Protein AF-A0A4S0QCN6-F1 (afdb_monomer_lite)

Foldseek 3Di:
DWPDLDAADDEAADQDPPCVVVVQVVVVVVVCVVCCVPNNIYHYHYDYQPDADDVDDPVSRVVSVVVRVVVVVVVVVQQDWDADPVGTHGHPPHDDPDPDRD

Structure (mmCIF, N/CA/C/O backbone):
data_AF-A0A4S0QCN6-F1
#
_entry.id   AF-A0A4S0QCN6-F1
#
loop_
_atom_site.group_PDB
_atom_site.id
_atom_site.type_symbol
_atom_site.label_atom_id
_atom_site.label_alt_id
_atom_site.label_comp_id
_atom_site.label_asym_id
_atom_site.label_entity_id
_atom_site.label_seq_id
_atom_site.pdbx_PDB_ins_code
_atom_site.Cartn_x
_atom_site.Cartn_y
_atom_site.Cartn_z
_atom_site.occupancy
_atom_site.B_iso_or_equiv
_atom_site.auth_seq_id
_atom_site.auth_comp_id
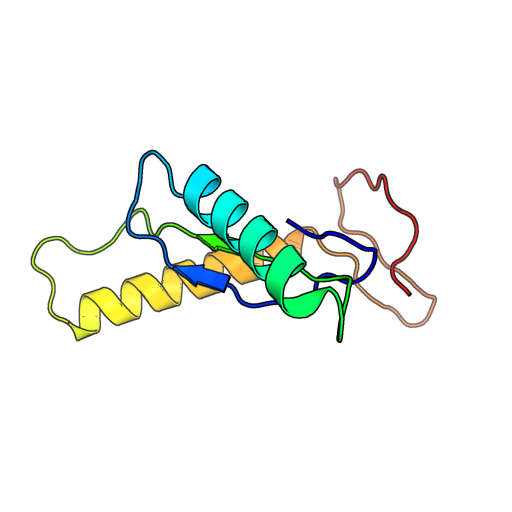_atom_site.auth_asym_id
_atom_site.auth_atom_id
_atom_site.pdbx_PDB_model_num
ATOM 1 N N . LEU A 1 1 ? -0.075 4.432 -4.315 1.00 82.81 1 LEU A N 1
ATOM 2 C CA . LEU A 1 1 ? 0.275 5.436 -5.344 1.00 82.81 1 LEU A CA 1
ATOM 3 C C . LEU A 1 1 ? 1.787 5.495 -5.440 1.00 82.81 1 LEU A C 1
ATOM 5 O O . LEU A 1 1 ? 2.410 5.757 -4.416 1.00 82.81 1 LEU A O 1
ATOM 9 N N . ARG A 1 2 ? 2.354 5.199 -6.613 1.00 86.62 2 ARG A N 1
ATOM 10 C CA . ARG A 1 2 ? 3.785 5.376 -6.903 1.00 86.62 2 ARG A CA 1
ATOM 11 C C . ARG A 1 2 ? 3.961 6.546 -7.864 1.00 86.62 2 ARG A C 1
ATOM 13 O O . ARG A 1 2 ? 3.092 6.770 -8.700 1.00 86.62 2 ARG A O 1
ATOM 20 N N . CYS A 1 3 ? 5.049 7.291 -7.715 1.00 83.38 3 CYS A N 1
ATOM 21 C CA . CYS A 1 3 ? 5.356 8.471 -8.532 1.00 83.38 3 CYS A CA 1
ATOM 22 C C . CYS A 1 3 ? 6.655 8.296 -9.335 1.00 83.38 3 CYS A C 1
ATOM 24 O O . CYS A 1 3 ? 7.281 9.270 -9.731 1.00 83.38 3 CYS A O 1
ATOM 26 N N . GLY A 1 4 ? 7.060 7.045 -9.531 1.00 83.94 4 GLY A N 1
ATOM 27 C CA . GLY A 1 4 ? 8.201 6.606 -10.320 1.00 83.94 4 GLY A CA 1
ATOM 28 C C . GLY A 1 4 ? 8.172 5.078 -10.444 1.00 83.94 4 GLY A C 1
ATOM 29 O O . GLY A 1 4 ? 7.279 4.456 -9.855 1.00 83.94 4 GLY A O 1
ATOM 30 N N . PRO A 1 5 ? 9.132 4.474 -11.168 1.00 82.06 5 PRO A N 1
ATOM 31 C CA . PRO A 1 5 ? 9.190 3.024 -11.361 1.00 82.06 5 PRO A CA 1
ATOM 32 C C . PRO A 1 5 ? 9.253 2.270 -10.027 1.00 82.06 5 PRO A C 1
ATOM 34 O O . PRO A 1 5 ? 8.479 1.354 -9.782 1.00 82.06 5 PRO A O 1
ATOM 37 N N . VAL A 1 6 ? 10.073 2.739 -9.083 1.00 82.50 6 VAL A N 1
ATOM 38 C CA . VAL A 1 6 ? 10.221 2.079 -7.779 1.00 82.50 6 VAL A CA 1
ATOM 39 C C . VAL A 1 6 ? 9.262 2.670 -6.741 1.00 82.50 6 VAL A C 1
ATOM 41 O O . VAL A 1 6 ? 9.317 3.857 -6.407 1.00 82.50 6 VAL A O 1
ATOM 44 N N . ALA A 1 7 ? 8.405 1.827 -6.160 1.00 84.81 7 ALA A N 1
ATOM 45 C CA . ALA A 1 7 ? 7.456 2.231 -5.127 1.00 84.81 7 ALA A CA 1
ATOM 46 C C . ALA A 1 7 ? 8.069 2.163 -3.712 1.00 84.81 7 ALA A C 1
ATOM 48 O O . ALA A 1 7 ? 7.891 1.181 -2.997 1.00 84.81 7 ALA A O 1
ATOM 49 N N . ARG A 1 8 ? 8.758 3.225 -3.265 1.00 85.50 8 ARG A N 1
ATOM 50 C CA . ARG A 1 8 ? 9.290 3.319 -1.886 1.00 85.50 8 ARG A CA 1
ATOM 51 C C . ARG A 1 8 ? 8.497 4.292 -1.021 1.00 85.50 8 ARG A C 1
ATOM 53 O O . ARG A 1 8 ? 8.495 5.498 -1.267 1.00 85.50 8 ARG A O 1
ATOM 60 N N . GLY A 1 9 ? 7.868 3.781 0.033 1.00 86.88 9 GLY A N 1
ATOM 61 C CA . GLY A 1 9 ? 7.309 4.610 1.096 1.00 86.88 9 GLY A CA 1
ATOM 62 C C . GLY A 1 9 ? 6.342 3.875 2.016 1.00 86.88 9 GLY A C 1
ATOM 63 O O . GLY A 1 9 ? 5.975 2.727 1.786 1.00 86.88 9 GLY A O 1
ATOM 64 N N . GLY A 1 10 ? 5.968 4.546 3.105 1.00 91.62 10 GLY A N 1
ATOM 65 C CA . GLY A 1 10 ? 5.203 3.929 4.187 1.00 91.62 10 GLY A CA 1
ATOM 66 C C . GLY A 1 10 ? 3.719 3.715 3.875 1.00 91.62 10 GLY A C 1
ATOM 67 O O . GLY A 1 10 ? 3.115 4.428 3.066 1.00 91.62 10 GLY A O 1
ATOM 68 N N . LEU A 1 11 ? 3.120 2.779 4.609 1.00 95.19 11 LEU A N 1
ATOM 69 C CA . LEU A 1 11 ? 1.686 2.504 4.602 1.00 95.19 11 LEU A CA 1
ATOM 70 C C . LEU A 1 11 ? 0.975 3.253 5.734 1.00 95.19 11 LEU A C 1
ATOM 72 O O . LEU A 1 11 ? 1.492 3.373 6.842 1.00 95.19 11 LEU A O 1
ATOM 76 N N . ARG A 1 12 ? -0.225 3.760 5.445 1.00 96.31 12 ARG A N 1
ATOM 77 C CA . ARG A 1 12 ? -1.113 4.408 6.416 1.00 96.31 12 ARG A CA 1
ATOM 78 C C . ARG A 1 12 ? -2.267 3.472 6.777 1.00 96.31 12 ARG A C 1
ATOM 80 O O . ARG A 1 12 ? -3.071 3.140 5.913 1.00 96.31 12 ARG A O 1
ATOM 87 N N . TRP A 1 13 ? -2.389 3.102 8.048 1.00 96.31 13 TRP A N 1
ATOM 88 C CA . TRP A 1 13 ? -3.672 2.646 8.590 1.00 96.31 13 TRP A CA 1
ATOM 89 C C . TRP A 1 13 ? -4.573 3.877 8.721 1.00 96.31 13 TRP A C 1
ATOM 91 O O . TRP A 1 13 ? -4.234 4.794 9.470 1.00 96.31 13 TRP A O 1
ATOM 101 N N . SER A 1 14 ? -5.675 3.907 7.971 1.00 96.12 14 SER A N 1
ATOM 102 C CA . SER A 1 14 ? -6.723 4.930 8.056 1.00 96.12 14 SER A CA 1
ATOM 103 C C . SER A 1 14 ? -7.915 4.451 8.889 1.00 96.12 14 SER A C 1
ATOM 105 O O . SER A 1 14 ? -8.314 3.290 8.803 1.00 96.12 14 SER A O 1
ATOM 107 N N . ASP A 1 15 ? -8.502 5.350 9.666 1.00 93.25 15 ASP A N 1
ATOM 108 C CA . ASP A 1 15 ? -9.791 5.207 10.353 1.00 93.25 15 ASP A CA 1
ATOM 109 C C . ASP A 1 15 ? -10.951 5.834 9.554 1.00 93.25 15 ASP A C 1
ATOM 111 O O . ASP A 1 15 ? -12.120 5.691 9.919 1.00 93.25 15 ASP A O 1
ATOM 115 N N . ARG A 1 16 ? -10.657 6.473 8.414 1.00 94.19 16 ARG A N 1
ATOM 116 C CA . ARG A 1 16 ? -11.629 7.234 7.627 1.00 94.19 16 ARG A CA 1
ATOM 117 C C . ARG A 1 16 ? -12.280 6.384 6.535 1.00 94.19 16 ARG A C 1
ATOM 119 O O . ARG A 1 16 ? -11.869 6.387 5.374 1.00 94.19 16 ARG A O 1
ATOM 126 N N . ALA A 1 17 ? -13.330 5.652 6.897 1.00 91.88 17 ALA A N 1
ATOM 127 C CA . ALA A 1 17 ? -13.997 4.695 6.006 1.00 91.88 17 ALA A CA 1
ATOM 128 C C . ALA A 1 17 ? -14.402 5.277 4.633 1.00 91.88 17 ALA A C 1
ATOM 130 O O . ALA A 1 17 ? -14.271 4.605 3.608 1.00 91.88 17 ALA A O 1
ATOM 131 N N . GLN A 1 18 ? -14.894 6.521 4.615 1.00 93.31 18 GLN A N 1
ATOM 132 C CA . GLN A 1 18 ? -15.479 7.156 3.430 1.00 93.31 18 GLN A CA 1
ATOM 133 C C . GLN A 1 18 ? -14.441 7.825 2.517 1.00 93.31 18 GLN A C 1
ATOM 135 O O . GLN A 1 18 ? -14.667 7.913 1.311 1.00 93.31 18 GLN A O 1
ATOM 140 N N . ASP A 1 19 ? -13.299 8.267 3.047 1.00 94.62 19 ASP A N 1
ATOM 141 C CA . ASP A 1 19 ? -12.361 9.115 2.304 1.00 94.62 19 ASP A CA 1
ATOM 142 C C . ASP A 1 19 ? -10.870 8.793 2.535 1.00 94.62 19 ASP A C 1
ATOM 144 O O . ASP A 1 19 ? -10.004 9.575 2.134 1.00 94.62 19 ASP A O 1
ATOM 148 N N . TYR A 1 20 ? -10.539 7.602 3.056 1.00 94.31 20 TYR A N 1
ATOM 149 C CA . TYR A 1 20 ? -9.149 7.125 3.181 1.00 94.31 20 TYR A CA 1
ATOM 150 C C . TYR A 1 20 ? -8.347 7.248 1.873 1.00 94.31 20 TYR A C 1
ATOM 152 O O . TYR A 1 20 ? -7.137 7.465 1.892 1.00 94.31 20 TYR A O 1
ATOM 160 N N . ARG A 1 21 ? -9.003 7.141 0.708 1.00 93.56 21 ARG A N 1
ATOM 161 C CA . ARG A 1 21 ? -8.354 7.326 -0.602 1.00 93.56 21 ARG A CA 1
ATOM 162 C C . ARG A 1 21 ? -7.841 8.754 -0.786 1.00 93.56 21 ARG A C 1
ATOM 164 O O . ARG A 1 21 ? -6.710 8.942 -1.233 1.00 93.56 21 ARG A O 1
ATOM 171 N N . THR A 1 22 ? -8.648 9.744 -0.413 1.00 95.19 22 THR A N 1
ATOM 172 C CA . THR A 1 22 ? -8.288 11.165 -0.472 1.00 95.19 22 THR A CA 1
ATOM 173 C C . THR A 1 22 ? -7.223 11.498 0.569 1.00 95.19 22 THR A C 1
ATOM 175 O O . THR A 1 22 ? -6.294 12.241 0.259 1.00 95.19 22 THR A O 1
ATOM 178 N N . GLU A 1 23 ? -7.283 10.893 1.763 1.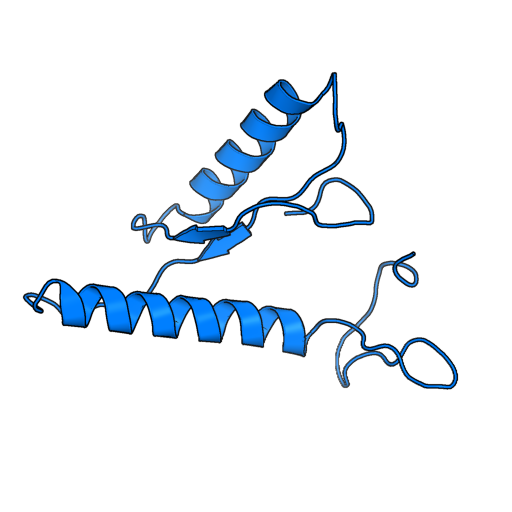00 95.25 23 GLU A N 1
ATOM 179 C CA . GLU A 1 23 ? -6.215 10.996 2.770 1.00 95.25 23 GLU A CA 1
ATOM 180 C C . GLU A 1 23 ? -4.873 10.511 2.198 1.00 95.25 23 GLU A C 1
ATOM 182 O O . GLU A 1 23 ? -3.890 11.252 2.199 1.00 95.25 23 GLU A O 1
ATOM 187 N N . VAL A 1 24 ? -4.826 9.290 1.653 1.00 94.88 24 VAL A N 1
ATOM 188 C CA . VAL A 1 24 ? -3.596 8.706 1.091 1.00 94.88 24 VAL A CA 1
ATOM 189 C C . VAL A 1 24 ? -3.072 9.530 -0.090 1.00 94.88 24 VAL A C 1
ATOM 191 O O . VAL A 1 24 ? -1.859 9.725 -0.209 1.00 94.88 24 VAL A O 1
ATOM 194 N N . LEU A 1 25 ? -3.963 10.063 -0.933 1.00 93.56 25 LEU A N 1
ATOM 195 C CA . LEU A 1 25 ? -3.592 10.975 -2.016 1.00 93.56 25 LEU A CA 1
ATOM 196 C C . LEU A 1 25 ? -3.001 12.294 -1.487 1.00 93.56 25 LEU A C 1
ATOM 198 O O . LEU A 1 25 ? -2.005 12.784 -2.016 1.00 93.56 25 LEU A O 1
ATOM 202 N N . GLY A 1 26 ? -3.579 12.872 -0.434 1.00 92.81 26 GLY A N 1
ATOM 203 C CA . GLY A 1 26 ? -3.029 14.062 0.216 1.00 92.81 26 GLY A CA 1
ATOM 204 C C . GLY A 1 26 ? -1.638 13.802 0.797 1.00 92.81 26 GLY A C 1
ATOM 205 O O . GLY A 1 26 ? -0.722 14.603 0.606 1.00 92.81 26 GLY A O 1
ATOM 206 N N . LEU A 1 27 ? -1.450 12.640 1.430 1.00 91.50 27 LEU A N 1
ATOM 207 C CA . LEU A 1 27 ? -0.167 12.229 1.999 1.00 91.50 27 LEU A CA 1
ATOM 208 C C . LEU A 1 27 ? 0.919 12.065 0.933 1.00 91.50 27 LEU A C 1
ATOM 210 O O . LEU A 1 27 ? 2.042 12.514 1.158 1.00 91.50 27 LEU A O 1
ATOM 214 N N . VAL A 1 28 ? 0.609 11.461 -0.223 1.00 90.38 28 VAL A N 1
ATOM 215 C CA . VAL A 1 28 ? 1.613 11.330 -1.293 1.00 90.38 28 VAL A CA 1
ATOM 216 C C . VAL A 1 28 ? 2.004 12.694 -1.862 1.00 90.38 28 VAL A C 1
ATOM 218 O O . VAL A 1 28 ? 3.193 12.951 -2.023 1.00 90.38 28 VAL A O 1
ATOM 221 N N . LYS A 1 29 ? 1.042 13.608 -2.067 1.00 88.94 29 LYS A N 1
ATOM 222 C CA . LYS A 1 29 ? 1.317 14.972 -2.555 1.00 88.94 29 LYS A CA 1
ATOM 223 C C . LYS A 1 29 ? 2.195 15.758 -1.582 1.00 88.94 29 LYS A C 1
ATOM 225 O O . LYS A 1 29 ? 3.175 16.376 -1.987 1.00 88.94 29 LYS A O 1
ATOM 230 N N . ALA A 1 30 ? 1.885 15.696 -0.288 1.00 87.75 30 ALA A N 1
ATOM 231 C CA . ALA A 1 30 ? 2.692 16.353 0.735 1.00 87.75 30 ALA A CA 1
ATOM 232 C C . ALA A 1 30 ? 4.115 15.773 0.802 1.00 87.75 30 ALA A C 1
ATOM 234 O O . ALA A 1 30 ? 5.080 16.517 0.965 1.00 87.75 30 ALA A O 1
ATOM 235 N N . GLN A 1 31 ? 4.256 14.452 0.658 1.00 83.31 31 GLN A N 1
ATOM 236 C CA . GLN A 1 31 ? 5.560 13.791 0.655 1.00 83.31 31 GLN A CA 1
ATOM 237 C C . GLN A 1 31 ? 6.398 14.175 -0.570 1.00 83.31 31 GLN A C 1
ATOM 239 O O . GLN A 1 31 ? 7.598 14.384 -0.423 1.00 83.31 31 GLN A O 1
ATOM 244 N N . GLN A 1 32 ? 5.781 14.330 -1.746 1.00 82.62 32 GLN A N 1
ATOM 245 C CA . GLN A 1 32 ? 6.470 14.812 -2.947 1.00 82.62 32 GLN A CA 1
ATOM 246 C C . GLN A 1 32 ? 7.066 16.204 -2.739 1.00 82.62 32 GLN A C 1
ATOM 248 O O . GLN A 1 32 ? 8.242 16.401 -3.015 1.00 82.62 32 GLN A O 1
ATOM 253 N N . VAL A 1 33 ? 6.287 17.147 -2.196 1.00 83.62 33 VAL A N 1
ATOM 254 C CA . VAL A 1 33 ? 6.774 18.513 -1.931 1.00 83.62 33 VAL A CA 1
ATOM 255 C C . VAL A 1 33 ? 7.926 18.498 -0.925 1.00 83.62 33 VAL A C 1
ATOM 257 O O . VAL A 1 33 ? 8.933 19.166 -1.133 1.00 83.62 33 VAL A O 1
ATOM 260 N N . LYS A 1 34 ? 7.809 17.705 0.148 1.00 81.06 34 LYS A N 1
ATOM 261 C CA . LYS A 1 34 ? 8.839 17.623 1.197 1.00 81.06 34 LYS A CA 1
ATOM 262 C C . LYS A 1 34 ? 10.140 16.991 0.712 1.00 81.06 34 LYS A C 1
ATOM 264 O O . LYS A 1 34 ? 11.214 17.455 1.075 1.00 81.06 34 LYS A O 1
ATOM 269 N N . ASN A 1 35 ? 10.045 15.935 -0.089 1.00 72.88 35 ASN A N 1
ATOM 270 C CA . ASN A 1 35 ? 11.206 15.153 -0.501 1.00 72.88 35 ASN A CA 1
ATOM 271 C C . ASN A 1 35 ? 11.792 15.606 -1.843 1.00 72.88 35 ASN A C 1
ATOM 273 O O . ASN A 1 35 ? 12.807 15.047 -2.250 1.00 72.88 35 ASN A O 1
ATOM 277 N N . ALA A 1 36 ? 11.196 16.604 -2.509 1.00 73.06 36 ALA A N 1
ATOM 278 C CA . ALA A 1 36 ? 11.569 17.054 -3.853 1.00 73.06 36 ALA A CA 1
ATOM 279 C C . ALA A 1 36 ? 13.075 17.315 -4.024 1.00 73.06 36 ALA A C 1
ATOM 281 O O . ALA A 1 36 ? 13.627 17.036 -5.083 1.00 73.06 36 ALA A O 1
ATOM 282 N N . VAL A 1 37 ? 13.739 17.810 -2.976 1.00 70.94 37 VAL A N 1
ATOM 283 C CA . VAL A 1 37 ? 15.166 18.167 -3.001 1.00 70.94 37 VAL A CA 1
ATOM 284 C C . VAL A 1 37 ? 16.093 16.966 -2.744 1.00 70.94 37 VAL A C 1
ATOM 286 O O . VAL A 1 37 ? 17.257 17.014 -3.117 1.00 70.94 37 VAL A O 1
ATOM 289 N N . ILE A 1 38 ? 15.606 15.882 -2.123 1.00 71.00 38 ILE A N 1
ATOM 290 C CA . ILE A 1 38 ? 16.453 14.769 -1.640 1.00 71.00 38 ILE A CA 1
ATOM 291 C C . ILE A 1 38 ? 16.145 13.457 -2.371 1.00 71.00 38 ILE A C 1
ATOM 293 O O . ILE A 1 38 ? 17.048 12.787 -2.859 1.00 71.00 38 ILE A O 1
ATOM 297 N N . VAL A 1 39 ? 14.870 13.070 -2.445 1.00 66.75 39 VAL A N 1
ATOM 298 C CA . VAL A 1 39 ? 14.417 11.846 -3.119 1.00 66.75 39 VAL A CA 1
ATOM 299 C C . VAL A 1 39 ? 13.123 12.183 -3.868 1.00 66.75 39 VAL A C 1
ATOM 301 O O . VAL A 1 39 ? 12.039 12.106 -3.283 1.00 66.75 39 VAL A O 1
ATOM 304 N N . PRO A 1 40 ? 13.212 12.588 -5.148 1.00 64.62 40 PRO A N 1
ATOM 305 C CA . PRO A 1 40 ? 12.088 13.187 -5.873 1.00 64.62 40 PRO A CA 1
ATOM 306 C C . PRO A 1 40 ? 10.967 12.187 -6.187 1.00 64.62 40 PRO A C 1
ATOM 308 O O . PRO A 1 40 ? 9.831 12.583 -6.445 1.00 64.62 40 PRO A O 1
ATOM 311 N N . VAL A 1 41 ? 11.265 10.886 -6.139 1.00 76.06 41 VAL A N 1
ATOM 312 C CA . VAL A 1 41 ? 10.325 9.807 -6.451 1.00 76.06 41 VAL A CA 1
ATOM 313 C C . VAL A 1 41 ? 10.056 8.946 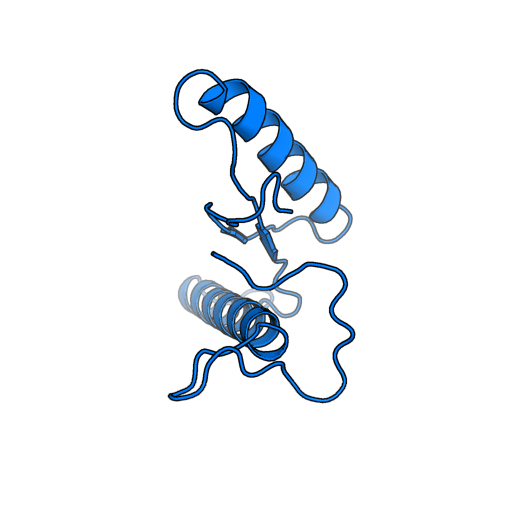-5.220 1.00 76.06 41 VAL A C 1
ATOM 315 O O . VAL A 1 41 ? 10.964 8.535 -4.503 1.00 76.06 41 VAL A O 1
ATOM 318 N N . GLY A 1 42 ? 8.782 8.661 -4.965 1.00 82.94 42 GLY A N 1
ATOM 319 C CA . GLY A 1 42 ? 8.366 7.846 -3.833 1.00 82.94 42 GLY A CA 1
ATOM 320 C C . GL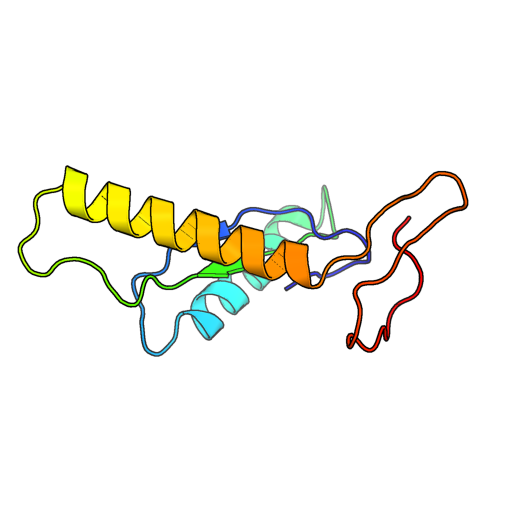Y A 1 42 ? 6.973 7.271 -4.022 1.00 82.94 42 GLY A C 1
ATOM 321 O O . GLY A 1 42 ? 6.342 7.417 -5.073 1.00 82.94 42 GLY A O 1
ATOM 322 N N . ALA A 1 43 ? 6.491 6.608 -2.980 1.00 89.94 43 ALA A N 1
ATOM 323 C CA . ALA A 1 43 ? 5.159 6.041 -2.941 1.00 89.94 43 ALA A CA 1
ATOM 324 C C . ALA A 1 43 ? 4.476 6.275 -1.594 1.00 89.94 43 ALA A C 1
ATOM 326 O O . ALA A 1 43 ? 5.112 6.455 -0.556 1.00 89.94 43 ALA A O 1
ATOM 327 N N . LYS A 1 44 ? 3.147 6.222 -1.616 1.00 93.75 44 LYS A N 1
ATOM 328 C CA . LYS A 1 44 ? 2.321 6.125 -0.415 1.00 93.75 44 LYS A CA 1
ATOM 329 C C . LYS A 1 44 ? 1.204 5.125 -0.650 1.00 93.75 44 LYS A C 1
ATOM 331 O O . LYS A 1 44 ? 0.541 5.154 -1.692 1.00 93.75 44 LYS A O 1
ATOM 336 N N . GLY A 1 45 ? 0.989 4.251 0.321 1.00 94.56 45 GLY A N 1
ATOM 337 C CA . GLY A 1 45 ? -0.176 3.378 0.367 1.00 94.56 45 GLY A CA 1
ATOM 338 C C . GLY A 1 45 ? -0.969 3.598 1.645 1.00 94.56 45 GLY A C 1
ATOM 339 O O . GLY A 1 45 ? -0.517 4.269 2.576 1.00 94.56 45 GLY A O 1
ATOM 340 N N . GLY A 1 46 ? -2.151 3.007 1.699 1.00 95.62 46 GLY A N 1
ATOM 341 C CA . GLY A 1 46 ? -2.942 2.987 2.912 1.00 95.62 46 GLY A CA 1
ATOM 342 C C . GLY A 1 46 ? -4.090 2.004 2.822 1.00 95.62 46 GLY A C 1
ATOM 343 O O . GLY A 1 46 ? -4.542 1.656 1.732 1.00 95.62 46 GLY A O 1
ATOM 344 N N . PHE A 1 47 ? -4.526 1.552 3.986 1.00 96.62 47 PHE A N 1
ATOM 345 C CA . PHE A 1 47 ? -5.573 0.559 4.149 1.00 96.62 47 PHE A CA 1
ATOM 346 C C . PHE A 1 47 ? -6.530 0.995 5.256 1.00 96.62 47 PHE A C 1
ATOM 348 O O . PHE A 1 47 ? -6.154 1.722 6.176 1.00 96.62 47 PHE A O 1
ATOM 355 N N . TYR A 1 48 ? -7.770 0.531 5.154 1.00 96.31 48 TYR A N 1
ATOM 356 C CA . TYR A 1 48 ? -8.819 0.747 6.141 1.00 96.31 48 TYR A CA 1
ATOM 357 C C . TYR A 1 48 ? -9.306 -0.622 6.643 1.00 96.31 48 TYR A C 1
ATOM 359 O O . TYR A 1 48 ? -9.872 -1.391 5.852 1.00 96.31 48 TYR A O 1
ATOM 367 N N . PRO A 1 49 ? -9.077 -0.976 7.920 1.00 95.81 49 PRO A N 1
ATOM 368 C CA . PRO A 1 49 ? -9.587 -2.218 8.493 1.00 95.81 49 PRO A CA 1
ATOM 369 C C . PRO A 1 49 ? -11.113 -2.195 8.622 1.00 95.81 49 PRO A C 1
ATOM 371 O O . PRO A 1 49 ? -11.676 -1.522 9.478 1.00 95.81 49 PRO A O 1
ATOM 374 N N . LYS A 1 50 ? -11.801 -2.975 7.783 1.00 92.44 50 LYS A N 1
ATOM 375 C CA . LYS A 1 50 ? -13.275 -3.006 7.733 1.00 92.44 50 LYS A CA 1
ATOM 376 C C . LYS A 1 50 ? -13.948 -3.754 8.890 1.00 92.44 50 LYS A C 1
ATOM 378 O O . LYS A 1 50 ? -15.162 -3.678 9.023 1.00 92.44 50 LYS A O 1
ATOM 383 N N . ARG A 1 51 ? -13.195 -4.547 9.658 1.00 92.12 51 ARG A N 1
ATOM 384 C CA . ARG A 1 51 ? -13.720 -5.482 10.671 1.00 92.12 51 ARG A CA 1
ATOM 385 C C . ARG A 1 51 ? -13.015 -5.309 12.016 1.00 92.12 51 ARG A C 1
ATOM 387 O O . ARG A 1 51 ? -12.536 -6.280 12.592 1.00 92.12 51 ARG A O 1
ATOM 394 N N . LEU A 1 52 ? -12.886 -4.068 12.480 1.00 94.06 52 LEU A N 1
ATOM 395 C CA . LEU A 1 52 ? -12.398 -3.821 13.837 1.00 94.06 52 LEU A CA 1
ATOM 396 C C . LEU A 1 52 ? -13.474 -4.221 14.861 1.00 94.06 52 LEU A C 1
ATOM 398 O O . LEU A 1 52 ? -14.658 -3.983 14.609 1.00 94.06 52 LEU A O 1
ATOM 402 N N . PRO A 1 53 ? -13.090 -4.824 15.999 1.00 93.81 53 PRO A N 1
ATOM 403 C CA . PRO A 1 53 ? -14.037 -5.201 17.039 1.00 93.81 53 PRO A CA 1
ATOM 404 C C . PRO A 1 53 ? -14.647 -3.955 17.697 1.00 93.81 53 PRO A C 1
ATOM 406 O O . PRO A 1 53 ? -13.929 -3.062 18.148 1.00 93.81 53 PRO A O 1
ATOM 409 N N . VAL A 1 54 ? -15.979 -3.900 17.777 1.00 91.88 54 VAL A N 1
ATOM 410 C CA . VAL A 1 54 ? -16.702 -2.833 18.487 1.00 91.88 54 VAL A CA 1
ATOM 411 C C . VAL A 1 54 ? -16.607 -3.095 19.989 1.00 91.88 54 VAL A C 1
ATOM 413 O O . VAL A 1 54 ? -16.962 -4.178 20.444 1.00 91.88 54 VAL A O 1
ATOM 416 N N . GLY A 1 55 ? -16.106 -2.124 20.756 1.00 90.25 55 GLY A N 1
ATOM 417 C CA . GLY A 1 55 ? -15.916 -2.275 22.206 1.00 90.25 55 GLY A CA 1
ATOM 418 C C . GLY A 1 55 ? -14.827 -3.281 22.604 1.00 90.25 55 GLY A C 1
ATOM 419 O O . GLY A 1 55 ? -14.775 -3.694 23.759 1.00 90.25 55 GLY A O 1
ATOM 420 N N . GLY A 1 56 ? -13.972 -3.695 21.662 1.00 90.12 56 GLY A N 1
ATOM 421 C CA . GLY A 1 56 ? -12.858 -4.600 21.937 1.00 90.12 56 GLY A CA 1
ATOM 422 C C . GLY A 1 56 ? -11.777 -3.958 22.810 1.00 90.12 56 GLY A C 1
ATOM 423 O O . GLY A 1 56 ? -11.631 -2.735 22.853 1.00 90.12 56 GLY A O 1
ATOM 424 N N . SER A 1 57 ? -10.979 -4.796 23.476 1.00 96.44 57 SER A N 1
ATOM 425 C CA . SER A 1 57 ? -9.776 -4.331 24.169 1.00 96.44 57 SER A CA 1
ATOM 426 C C . SER A 1 57 ? -8.787 -3.698 23.183 1.00 96.44 57 SER A C 1
ATOM 428 O O . SER A 1 57 ? -8.823 -3.950 21.974 1.00 96.44 57 SER A O 1
ATOM 430 N N . ARG A 1 58 ? -7.856 -2.891 23.704 1.00 94.81 58 ARG A N 1
ATOM 431 C CA . ARG A 1 58 ? -6.777 -2.298 22.900 1.00 94.81 58 ARG A CA 1
ATOM 432 C C . ARG A 1 58 ? -6.007 -3.360 22.106 1.00 94.81 58 ARG A C 1
ATOM 434 O O . ARG A 1 58 ? -5.715 -3.139 20.932 1.00 94.81 58 ARG A O 1
ATOM 441 N N . ASP A 1 59 ? -5.734 -4.501 22.729 1.00 96.94 59 ASP A N 1
ATOM 442 C CA . ASP A 1 59 ? -5.002 -5.603 22.103 1.00 96.94 59 ASP A CA 1
ATOM 443 C C . ASP A 1 59 ? -5.812 -6.244 20.973 1.00 96.94 59 ASP A C 1
ATOM 445 O O . ASP A 1 59 ? -5.281 -6.451 19.885 1.00 96.94 59 ASP A O 1
ATOM 449 N N . ALA A 1 60 ? -7.121 -6.446 21.170 1.00 96.75 60 ALA A N 1
ATOM 450 C CA . ALA A 1 60 ? -8.004 -6.982 20.134 1.00 96.75 60 ALA A CA 1
ATOM 451 C C . ALA A 1 60 ? -8.090 -6.055 18.906 1.00 96.75 60 ALA A C 1
ATOM 453 O O . ALA A 1 60 ? -8.099 -6.515 17.762 1.00 96.75 60 ALA A O 1
ATOM 454 N N . ILE A 1 61 ? -8.117 -4.734 19.120 1.00 95.88 61 ILE A N 1
ATOM 455 C CA . ILE A 1 61 ? -8.079 -3.747 18.030 1.00 95.88 61 ILE A CA 1
ATOM 456 C C . ILE A 1 61 ? -6.739 -3.821 17.288 1.00 95.88 61 ILE A C 1
ATOM 458 O O . ILE A 1 61 ? -6.712 -3.808 16.054 1.00 95.88 61 ILE A O 1
ATOM 462 N N . PHE A 1 62 ? -5.627 -3.908 18.023 1.00 95.25 62 PHE A N 1
ATOM 463 C CA . PHE A 1 62 ? -4.289 -3.975 17.439 1.00 95.25 62 PHE A CA 1
ATOM 464 C C . PHE A 1 62 ? -4.075 -5.256 16.622 1.00 95.25 62 PHE A C 1
ATOM 466 O O . PHE A 1 62 ? -3.528 -5.205 15.517 1.00 95.25 62 PHE A O 1
ATOM 473 N N . GLU A 1 63 ? -4.558 -6.394 17.116 1.00 96.69 63 GLU A N 1
ATOM 474 C CA . GLU A 1 63 ? -4.505 -7.673 16.411 1.00 96.69 63 GLU A CA 1
ATOM 475 C C . GLU A 1 63 ? -5.329 -7.637 15.118 1.00 96.69 63 GLU A C 1
ATOM 477 O O . GLU A 1 63 ? -4.820 -7.977 14.046 1.00 96.69 63 GLU A O 1
ATOM 482 N N . ALA A 1 64 ? -6.570 -7.140 15.178 1.00 96.38 64 ALA A N 1
ATOM 483 C CA . ALA A 1 64 ? -7.423 -6.994 13.999 1.00 96.38 64 ALA A CA 1
ATOM 484 C C . ALA A 1 64 ? -6.793 -6.064 12.947 1.00 96.38 64 ALA A C 1
ATOM 486 O O . ALA A 1 64 ? -6.820 -6.353 11.748 1.00 96.38 64 ALA A O 1
ATOM 487 N N . GLY A 1 65 ? -6.166 -4.973 13.388 1.00 96.25 65 GLY A N 1
ATOM 488 C CA . GLY A 1 65 ? -5.403 -4.081 12.520 1.00 96.25 65 GLY A CA 1
ATOM 489 C C . GLY A 1 65 ? -4.175 -4.732 11.893 1.00 96.25 65 GLY A C 1
ATOM 490 O O . GLY A 1 65 ? -3.933 -4.573 10.697 1.00 96.25 65 GLY A O 1
ATOM 491 N N . THR A 1 66 ? -3.432 -5.514 12.674 1.00 96.44 66 THR A N 1
ATOM 492 C CA . THR A 1 66 ? -2.274 -6.285 12.203 1.00 96.44 66 THR A CA 1
ATOM 493 C C . THR A 1 66 ? -2.699 -7.324 11.167 1.00 96.44 66 THR A C 1
ATOM 495 O O . THR A 1 66 ? -2.041 -7.484 10.139 1.00 96.44 66 THR A O 1
ATOM 498 N N . SER A 1 67 ? -3.828 -7.997 11.389 1.00 97.31 67 SER A N 1
ATOM 499 C CA . SER A 1 67 ? -4.421 -8.926 10.425 1.00 97.31 67 SER A CA 1
ATOM 500 C C . SER A 1 67 ? -4.824 -8.212 9.130 1.00 97.31 67 SER A C 1
ATOM 502 O O . SER A 1 67 ? -4.469 -8.652 8.035 1.00 97.31 67 SER A O 1
ATOM 504 N N . ALA A 1 68 ? -5.474 -7.048 9.232 1.00 97.19 68 ALA A N 1
ATOM 505 C CA . ALA A 1 68 ? -5.815 -6.231 8.070 1.00 97.19 68 ALA A CA 1
ATOM 506 C C . ALA A 1 68 ? -4.570 -5.759 7.297 1.00 97.19 68 ALA A C 1
ATOM 508 O O . ALA A 1 68 ? -4.575 -5.791 6.067 1.00 97.19 68 ALA A O 1
ATOM 509 N N . TYR A 1 69 ? -3.498 -5.379 7.999 1.00 97.00 69 TYR A N 1
ATOM 510 C CA . TYR A 1 69 ? -2.213 -5.029 7.396 1.00 97.00 69 TYR A CA 1
ATOM 511 C C . TYR A 1 69 ? -1.608 -6.205 6.624 1.00 97.00 69 TYR A C 1
ATOM 513 O O . TYR A 1 69 ? -1.257 -6.051 5.454 1.00 97.00 69 TYR A O 1
ATOM 521 N N . LYS A 1 70 ? -1.531 -7.388 7.249 1.00 97.31 70 LYS A N 1
ATOM 522 C CA . LYS A 1 70 ? -1.021 -8.609 6.609 1.00 97.31 70 LYS A CA 1
ATOM 523 C C . LYS A 1 70 ? -1.815 -8.930 5.348 1.00 97.31 70 LYS A C 1
ATOM 525 O O . LYS A 1 70 ? -1.223 -9.057 4.285 1.00 97.31 70 LYS A O 1
ATOM 530 N N . ASN A 1 71 ? -3.145 -8.944 5.438 1.00 97.00 71 ASN A N 1
ATOM 531 C CA . ASN A 1 71 ? -4.013 -9.191 4.287 1.00 97.00 71 ASN A CA 1
ATOM 532 C C . ASN A 1 71 ? -3.805 -8.164 3.170 1.00 97.00 71 ASN A C 1
ATOM 534 O O . ASN A 1 71 ? -3.757 -8.534 1.999 1.00 97.00 71 ASN A O 1
ATOM 538 N N . TYR A 1 72 ? -3.657 -6.882 3.514 1.00 96.19 72 TYR A N 1
ATOM 539 C CA . TYR A 1 72 ? -3.394 -5.831 2.537 1.00 96.19 72 TYR A CA 1
ATOM 540 C C . TYR A 1 72 ? -2.060 -6.054 1.811 1.00 96.19 72 TYR A C 1
ATOM 542 O O . TYR A 1 72 ? -2.034 -6.050 0.583 1.00 96.19 72 TYR A O 1
ATOM 550 N N . VAL A 1 73 ? -0.971 -6.310 2.543 1.00 95.75 73 VAL A N 1
ATOM 551 C CA . VAL A 1 73 ? 0.350 -6.568 1.944 1.00 95.75 73 VAL A CA 1
ATOM 552 C C . VAL A 1 73 ? 0.343 -7.854 1.118 1.00 95.75 73 VAL A C 1
ATOM 554 O O . VAL A 1 73 ? 0.800 -7.836 -0.020 1.00 95.75 73 VAL A O 1
ATOM 557 N N . SER A 1 74 ? -0.237 -8.943 1.627 1.00 96.56 74 SER A N 1
ATOM 558 C CA . SER A 1 74 ? -0.380 -10.198 0.878 1.00 96.56 74 SER A CA 1
ATOM 559 C C . SER A 1 74 ? -1.180 -10.010 -0.413 1.00 96.56 74 SER A C 1
ATOM 561 O O . SER A 1 74 ? -0.813 -10.567 -1.442 1.00 96.56 74 SER A O 1
ATOM 563 N N . SER A 1 75 ? -2.224 -9.177 -0.390 1.00 95.12 75 SER A N 1
ATOM 564 C CA . SER A 1 75 ? -2.999 -8.847 -1.592 1.00 95.12 75 SER A CA 1
ATOM 565 C C . SER A 1 75 ? -2.158 -8.086 -2.618 1.00 95.12 75 SER A C 1
ATOM 567 O O . SER A 1 75 ? -2.243 -8.386 -3.804 1.00 95.12 75 SER A O 1
ATOM 569 N N . LEU A 1 76 ? -1.314 -7.141 -2.186 1.00 93.56 76 LEU A N 1
ATOM 570 C CA . LEU A 1 76 ? -0.390 -6.447 -3.091 1.00 93.56 76 LEU A CA 1
ATOM 571 C C . LEU A 1 76 ? 0.623 -7.419 -3.711 1.00 93.56 76 LEU A C 1
ATOM 573 O O . LEU A 1 76 ? 0.835 -7.394 -4.919 1.00 93.56 76 LEU A O 1
ATOM 577 N N . LEU A 1 77 ? 1.202 -8.310 -2.903 1.00 92.81 77 LEU A N 1
ATOM 578 C CA . LEU A 1 77 ? 2.162 -9.308 -3.383 1.00 92.81 77 LEU A CA 1
ATOM 579 C C . LEU A 1 77 ? 1.533 -10.314 -4.353 1.00 92.81 77 LEU A C 1
ATOM 581 O O . LEU A 1 77 ? 2.198 -10.745 -5.284 1.00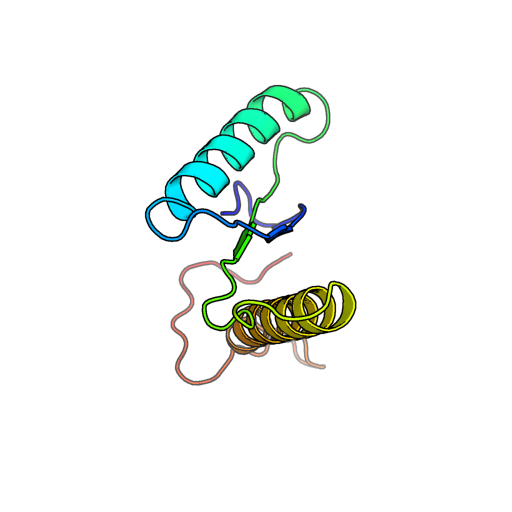 92.81 77 LEU A O 1
ATOM 585 N N . SER A 1 78 ? 0.248 -10.644 -4.188 1.00 94.25 78 SER A N 1
ATOM 586 C CA . SER A 1 78 ? -0.452 -11.580 -5.082 1.00 94.25 78 SER A CA 1
ATOM 587 C C . SER A 1 78 ? -0.576 -11.092 -6.531 1.00 94.25 78 SER A C 1
ATOM 589 O O . SER A 1 78 ? -0.810 -11.895 -7.429 1.00 94.25 78 SER A O 1
ATOM 591 N N . ILE A 1 79 ? -0.415 -9.784 -6.752 1.00 92.12 79 ILE A N 1
ATOM 592 C CA . ILE A 1 79 ? -0.468 -9.137 -8.070 1.00 92.12 79 ILE A CA 1
ATOM 593 C C . ILE A 1 79 ? 0.880 -8.527 -8.480 1.00 92.12 79 ILE A C 1
ATOM 595 O O . ILE A 1 79 ? 0.928 -7.759 -9.435 1.00 92.12 79 ILE A O 1
ATOM 599 N N . THR A 1 80 ? 1.953 -8.825 -7.743 1.00 91.50 80 THR A N 1
ATOM 600 C CA . THR A 1 80 ? 3.311 -8.358 -8.046 1.00 91.50 80 THR A CA 1
ATOM 601 C C . THR A 1 80 ? 4.073 -9.462 -8.772 1.00 91.50 80 THR A C 1
ATOM 603 O O . THR A 1 80 ? 3.913 -10.641 -8.453 1.00 91.50 80 THR A O 1
ATOM 606 N N . ASP A 1 81 ? 4.890 -9.077 -9.750 1.00 92.81 81 ASP A N 1
ATOM 607 C CA . ASP A 1 81 ? 5.777 -10.007 -10.444 1.00 92.81 81 ASP A CA 1
ATOM 608 C C . ASP A 1 81 ? 6.809 -10.601 -9.468 1.00 92.81 81 ASP A C 1
ATOM 610 O O . ASP A 1 81 ? 7.223 -9.962 -8.499 1.00 92.81 81 ASP A O 1
ATOM 614 N N . ASN A 1 82 ? 7.231 -11.838 -9.712 1.00 92.69 82 ASN A N 1
ATOM 615 C CA . ASN A 1 82 ? 8.291 -12.501 -8.956 1.00 92.69 82 ASN A CA 1
ATOM 616 C C . ASN A 1 82 ? 9.571 -12.607 -9.802 1.00 92.69 82 ASN A C 1
ATOM 618 O O . ASN A 1 82 ? 9.527 -12.424 -11.015 1.00 92.69 82 ASN A O 1
ATOM 622 N N . ILE A 1 83 ? 10.712 -12.922 -9.188 1.00 92.44 83 ILE A N 1
ATOM 623 C CA . ILE A 1 83 ? 11.990 -13.110 -9.891 1.00 92.44 83 ILE A CA 1
ATOM 624 C C . ILE A 1 83 ? 12.400 -14.578 -9.776 1.00 92.44 83 ILE A C 1
ATOM 626 O O . ILE A 1 83 ? 12.673 -15.077 -8.684 1.00 92.44 83 ILE A O 1
ATOM 630 N N . GLY A 1 84 ? 12.408 -15.274 -10.912 1.00 92.56 84 GLY A N 1
ATOM 631 C CA . GLY A 1 84 ? 12.909 -16.637 -11.051 1.00 92.56 84 GLY A CA 1
ATOM 632 C C . GLY A 1 84 ? 14.345 -16.687 -11.566 1.00 92.56 84 GLY A C 1
ATOM 633 O O . GLY A 1 84 ? 14.986 -15.662 -11.780 1.00 92.56 84 GLY A O 1
ATOM 634 N N . ILE A 1 85 ? 14.839 -17.904 -11.801 1.00 93.88 85 ILE A N 1
ATOM 635 C CA . ILE A 1 85 ? 16.190 -18.146 -12.335 1.00 93.88 85 ILE A CA 1
ATOM 636 C C . ILE A 1 85 ? 16.344 -17.536 -13.737 1.00 93.88 85 ILE A C 1
ATOM 638 O O . ILE A 1 85 ? 17.362 -16.917 -14.028 1.00 93.88 85 ILE A O 1
ATOM 642 N N . ASP A 1 86 ? 15.308 -17.662 -14.570 1.00 93.38 86 ASP A N 1
ATOM 643 C CA . ASP A 1 86 ? 15.324 -17.235 -15.974 1.00 93.38 86 ASP A CA 1
ATOM 644 C C . ASP A 1 86 ? 14.735 -15.826 -16.194 1.00 93.38 86 ASP A C 1
ATOM 646 O O . ASP A 1 86 ? 14.530 -15.411 -17.334 1.00 93.38 86 ASP A O 1
ATOM 650 N N . GLY A 1 87 ? 14.445 -15.083 -15.116 1.00 92.25 87 GLY A N 1
ATOM 651 C CA . GLY A 1 87 ? 13.928 -13.712 -15.177 1.00 92.25 87 GLY A CA 1
ATOM 652 C C . GLY A 1 87 ? 12.580 -13.504 -14.483 1.00 92.25 87 GLY A C 1
ATOM 653 O O . GLY A 1 87 ? 12.226 -14.205 -13.533 1.00 92.25 87 GLY A O 1
ATOM 654 N N . VAL A 1 88 ? 11.844 -12.484 -14.929 1.00 94.06 88 VAL A N 1
ATOM 655 C CA . VAL A 1 88 ? 10.600 -12.019 -14.298 1.00 94.06 88 VAL A CA 1
ATOM 656 C C . VAL A 1 88 ? 9.446 -12.993 -14.559 1.00 94.06 88 VAL A C 1
ATOM 658 O O . VAL A 1 88 ? 9.150 -13.347 -15.698 1.00 94.06 88 VAL A O 1
ATOM 661 N N . ILE A 1 89 ? 8.765 -13.405 -13.489 1.00 94.56 89 ILE A N 1
ATOM 662 C CA . ILE A 1 89 ? 7.610 -14.306 -13.501 1.00 94.56 89 ILE A CA 1
ATOM 663 C C . ILE A 1 89 ? 6.357 -13.503 -13.140 1.00 94.56 89 ILE A C 1
ATOM 665 O O . ILE A 1 89 ? 6.148 -13.193 -11.963 1.00 94.56 89 ILE A O 1
ATOM 669 N N . PRO A 1 90 ? 5.494 -13.181 -14.112 1.00 93.12 90 PRO A N 1
ATOM 670 C CA . PRO A 1 90 ? 4.281 -12.437 -13.830 1.00 93.12 90 PRO A CA 1
ATOM 671 C C . PRO A 1 90 ? 3.173 -13.313 -13.222 1.00 93.12 90 PRO A C 1
ATOM 673 O O . PRO A 1 90 ? 3.073 -14.502 -13.546 1.00 93.12 90 PRO A O 1
ATOM 676 N N . PRO A 1 91 ? 2.300 -12.750 -12.366 1.00 94.00 91 PRO A N 1
ATOM 677 C CA . PRO A 1 91 ? 1.189 -13.487 -11.781 1.00 94.00 91 PRO A CA 1
ATOM 678 C C . PRO A 1 91 ? 0.128 -13.839 -12.832 1.00 94.00 91 PRO A C 1
ATOM 680 O O . PRO A 1 91 ? -0.191 -13.060 -13.734 1.00 94.00 91 PRO A O 1
ATOM 683 N N . ALA A 1 92 ? -0.462 -15.028 -12.696 1.00 93.88 92 ALA A N 1
ATOM 684 C CA . ALA A 1 92 ? -1.494 -15.506 -13.610 1.00 93.88 92 ALA A CA 1
ATOM 685 C C . ALA A 1 92 ? -2.742 -14.605 -13.580 1.00 93.88 92 ALA A C 1
ATOM 687 O O . ALA A 1 92 ? -3.211 -14.199 -12.518 1.00 93.88 92 ALA A O 1
ATOM 688 N N . GLY A 1 93 ? -3.312 -14.323 -14.755 1.00 93.31 93 GLY A N 1
ATOM 689 C CA . GLY A 1 93 ? -4.543 -13.532 -14.876 1.00 93.31 93 GLY A CA 1
ATOM 690 C C . GLY A 1 93 ? -4.372 -12.024 -14.650 1.00 93.31 93 GLY A C 1
ATOM 691 O O . GLY A 1 93 ? -5.372 -11.314 -14.557 1.00 93.31 93 GLY A O 1
ATOM 692 N N . VAL A 1 94 ? -3.136 -11.520 -14.582 1.00 94.38 94 VAL A N 1
ATOM 693 C CA . VAL A 1 94 ? -2.842 -10.089 -14.433 1.00 94.38 94 VAL A CA 1
ATOM 694 C C . VAL A 1 94 ? -2.344 -9.506 -15.755 1.00 94.38 94 VAL A C 1
ATOM 696 O O . VAL A 1 94 ? -1.444 -10.043 -16.394 1.00 94.38 94 VAL A O 1
ATOM 699 N N . VAL A 1 95 ? -2.928 -8.377 -16.168 1.00 92.62 95 VAL A N 1
ATOM 700 C CA . VAL A 1 95 ? -2.456 -7.611 -17.330 1.00 92.62 95 VAL A CA 1
ATOM 701 C C . VAL A 1 95 ? -1.422 -6.594 -16.869 1.00 92.62 95 VAL A C 1
ATOM 703 O O . VAL A 1 95 ? -1.738 -5.670 -16.116 1.00 92.62 95 VAL A O 1
ATOM 706 N N . ARG A 1 96 ? -0.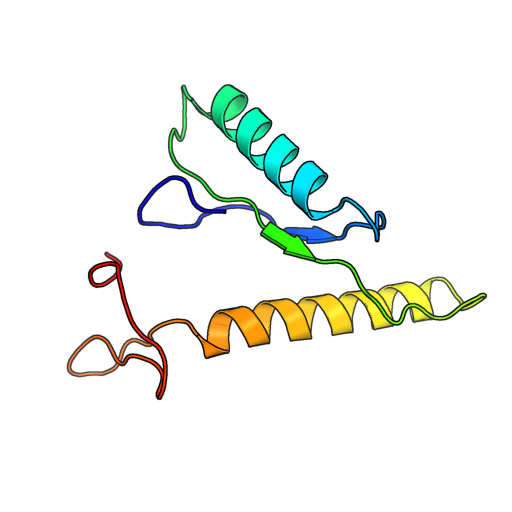199 -6.737 -17.372 1.00 89.75 96 ARG A N 1
ATOM 707 C CA . ARG A 1 96 ? 0.909 -5.814 -17.117 1.00 89.75 96 ARG A CA 1
ATOM 708 C C . ARG A 1 96 ? 0.842 -4.661 -18.109 1.00 89.75 96 ARG A C 1
ATOM 710 O O . ARG A 1 96 ? 0.681 -4.881 -19.308 1.00 89.75 96 ARG A O 1
ATOM 717 N N . ARG A 1 97 ? 0.918 -3.432 -17.603 1.00 89.44 97 ARG A N 1
ATOM 718 C CA . ARG A 1 97 ? 0.964 -2.211 -18.431 1.00 89.44 97 ARG A CA 1
ATOM 719 C C . ARG A 1 97 ? 2.327 -1.534 -18.421 1.00 89.44 97 ARG A C 1
ATOM 721 O O . ARG A 1 97 ? 2.629 -0.790 -19.346 1.00 89.44 97 ARG A O 1
ATOM 728 N N . ASP A 1 98 ? 3.103 -1.793 -17.379 1.00 87.50 98 ASP A N 1
ATOM 729 C CA . ASP A 1 98 ? 4.448 -1.269 -17.197 1.00 87.50 98 ASP A CA 1
ATOM 730 C C . ASP A 1 98 ? 5.472 -2.332 -17.640 1.00 87.50 98 ASP A C 1
ATOM 732 O O . ASP A 1 98 ? 5.132 -3.522 -17.662 1.00 87.50 98 ASP A O 1
ATOM 736 N N . PRO A 1 99 ? 6.695 -1.926 -18.027 1.00 88.44 99 PRO A N 1
ATOM 737 C CA . PRO A 1 99 ? 7.793 -2.863 -18.253 1.00 88.44 99 PRO A CA 1
ATOM 738 C C . PRO A 1 99 ? 8.227 -3.531 -16.939 1.00 88.44 99 PRO A C 1
ATOM 740 O O . PRO A 1 99 ? 7.756 -3.163 -15.861 1.00 88.44 99 PRO A O 1
ATOM 743 N N . ASP A 1 100 ? 9.147 -4.491 -17.041 1.00 88.62 100 ASP A N 1
ATOM 744 C CA . ASP A 1 100 ? 9.791 -5.109 -15.880 1.00 88.62 100 ASP A CA 1
ATOM 745 C C . ASP A 1 100 ? 10.380 -4.034 -14.945 1.00 88.62 100 ASP A C 1
ATOM 747 O O . ASP A 1 100 ? 10.964 -3.043 -15.403 1.00 88.62 100 ASP A O 1
ATOM 751 N N . ASP A 1 101 ? 10.191 -4.214 -13.634 1.00 81.88 101 ASP A N 1
ATOM 752 C CA . ASP A 1 101 ? 10.789 -3.328 -12.634 1.00 81.88 101 ASP A CA 1
ATOM 753 C C . ASP A 1 101 ? 12.340 -3.467 -12.676 1.00 81.88 101 ASP A C 1
ATOM 755 O O . ASP A 1 101 ? 12.833 -4.565 -12.946 1.00 81.88 101 ASP A O 1
ATOM 759 N N . PRO A 1 102 ? 13.114 -2.382 -12.438 1.00 75.19 102 PRO A N 1
ATOM 760 C CA . PRO A 1 102 ? 14.585 -2.403 -12.470 1.00 75.19 102 PRO A CA 1
ATOM 761 C C . PRO A 1 102 ? 15.251 -3.293 -11.416 1.00 75.19 102 PRO A C 1
ATOM 763 O O . PRO A 1 102 ? 14.695 -3.413 -10.298 1.00 75.19 102 PRO A O 1
#

Secondary structure (DSSP, 8-state):
-BSSSS----EEE---TTTHHHHHHHHHHHHHHHHTTT----B-EEE--TTPPTT--HHHHHHHHHHHHHHHHHHHHTTS-EEETTEEEPPTT----S----

pLDDT: mean 90.51, std 7.09, range [64.62, 97.31]

Sequence (102 aa):
LRCGPVARGGLRWSDRAQDYRTEVLGLVKAQQVKNAVIVPVGAKGGFYPKRLPVGGSRDAIFEAGTSAYKNYVSSLLSITDNIGIDGVIPPAGVVRRDPDDP

Radius of gyration: 16.52 Å; chains: 1; bounding box: 33×37×43 Å